Protein AF-A0A2V6WRT7-F1 (afdb_monomer_lite)

Radius of gyration: 13.58 Å; chains: 1; bounding box: 33×33×35 Å

Structure (mmCIF, N/CA/C/O backbone):
data_AF-A0A2V6WRT7-F1
#
_entry.id   AF-A0A2V6WRT7-F1
#
loop_
_atom_site.group_PDB
_atom_site.id
_atom_site.type_symbol
_atom_site.label_atom_id
_atom_site.label_alt_id
_atom_site.label_comp_id
_atom_site.label_asym_id
_atom_site.label_entity_id
_atom_site.label_seq_id
_atom_site.pdbx_PDB_ins_code
_atom_site.Cartn_x
_atom_site.Cartn_y
_atom_site.Cartn_z
_atom_site.occupancy
_atom_site.B_iso_or_equiv
_atom_site.auth_seq_id
_atom_site.auth_comp_id
_atom_site.auth_asym_id
_atom_site.auth_atom_id
_atom_site.pdbx_PDB_model_num
ATOM 1 N N . ALA A 1 1 ? 6.795 18.203 6.908 1.00 38.25 1 ALA A N 1
ATOM 2 C CA . ALA A 1 1 ? 5.579 18.333 7.727 1.00 38.25 1 ALA A CA 1
ATOM 3 C C . ALA A 1 1 ? 4.494 17.521 7.042 1.00 38.25 1 ALA A C 1
ATOM 5 O O . ALA A 1 1 ? 4.145 17.839 5.915 1.00 38.25 1 ALA A O 1
ATOM 6 N N . LEU A 1 2 ? 4.047 16.429 7.664 1.00 47.22 2 LEU A N 1
ATOM 7 C CA . LEU A 1 2 ? 2.951 15.576 7.174 1.00 47.22 2 LEU A CA 1
ATOM 8 C C . LEU A 1 2 ? 1.574 16.197 7.502 1.00 47.22 2 LEU A C 1
ATOM 10 O O . LEU A 1 2 ? 0.536 15.552 7.371 1.00 47.22 2 LEU A O 1
ATOM 14 N N . ASP A 1 3 ? 1.559 17.452 7.954 1.00 43.00 3 ASP A N 1
ATOM 15 C CA . ASP A 1 3 ? 0.461 18.028 8.728 1.00 43.00 3 ASP A CA 1
ATOM 16 C C . ASP A 1 3 ? -0.718 18.519 7.875 1.00 43.00 3 ASP A C 1
ATOM 18 O O . ASP A 1 3 ? -1.824 18.622 8.391 1.00 43.00 3 ASP A O 1
ATOM 22 N N . GLU A 1 4 ? -0.563 18.710 6.560 1.00 48.56 4 GLU A N 1
ATOM 23 C CA . GLU A 1 4 ? -1.630 19.307 5.728 1.00 48.56 4 GLU A CA 1
ATOM 24 C C . GLU A 1 4 ? -2.491 18.312 4.940 1.00 48.56 4 GLU A C 1
ATOM 26 O O . GLU A 1 4 ? -3.470 18.696 4.301 1.00 48.56 4 GLU A O 1
ATOM 31 N N . THR A 1 5 ? -2.193 17.014 4.995 1.00 49.25 5 THR A N 1
ATOM 32 C CA . THR A 1 5 ? -2.998 16.014 4.284 1.00 49.25 5 THR A CA 1
ATOM 33 C C . THR A 1 5 ? -4.340 15.809 5.001 1.00 49.25 5 THR A C 1
ATOM 35 O O . THR A 1 5 ? -4.435 14.990 5.913 1.00 49.25 5 THR A O 1
ATOM 38 N N . THR A 1 6 ? -5.362 16.588 4.650 1.00 49.88 6 THR A N 1
ATOM 39 C CA . THR A 1 6 ? -6.728 16.436 5.174 1.00 49.88 6 THR A CA 1
ATOM 40 C C . THR A 1 6 ? -7.435 15.340 4.386 1.00 49.88 6 THR A C 1
ATOM 42 O O . THR A 1 6 ? -7.558 15.432 3.166 1.00 49.88 6 THR A O 1
ATOM 45 N N . ILE A 1 7 ? -7.884 14.283 5.064 1.00 58.25 7 ILE A N 1
ATOM 46 C CA . ILE A 1 7 ? -8.692 13.240 4.429 1.00 58.25 7 ILE A CA 1
ATOM 47 C C . ILE A 1 7 ? -10.150 13.674 4.429 1.00 58.25 7 ILE A C 1
ATOM 49 O O . ILE A 1 7 ? -10.735 13.936 5.478 1.00 58.25 7 ILE A O 1
ATOM 53 N N . GLU A 1 8 ? -10.745 13.696 3.241 1.00 60.44 8 GLU A N 1
ATOM 54 C CA . GLU A 1 8 ? -12.173 13.936 3.076 1.00 60.44 8 GLU A CA 1
ATOM 55 C C . GLU A 1 8 ? -13.001 12.886 3.847 1.00 60.44 8 GLU A C 1
ATOM 57 O O . GLU A 1 8 ? -12.777 11.679 3.683 1.00 60.44 8 GLU A O 1
ATOM 62 N N . PRO A 1 9 ? -14.017 13.288 4.635 1.00 55.59 9 PRO A N 1
ATOM 63 C CA . PRO A 1 9 ? -14.846 12.372 5.428 1.00 55.59 9 PRO A CA 1
ATOM 64 C C . PRO A 1 9 ? -15.519 11.245 4.624 1.00 55.59 9 PRO A C 1
ATOM 66 O O . PRO A 1 9 ? -15.927 10.227 5.185 1.00 55.59 9 PRO A O 1
ATOM 69 N N . SER A 1 10 ? -15.663 11.409 3.307 1.00 52.69 10 SER A N 1
ATOM 70 C CA . SER A 1 10 ? -16.203 10.399 2.392 1.00 52.69 10 SER A CA 1
ATOM 71 C C . SER A 1 10 ? -15.250 9.217 2.165 1.00 52.69 10 SER A C 1
ATOM 73 O O . SER A 1 10 ? -15.721 8.088 2.018 1.00 52.69 10 SER A O 1
ATOM 75 N N . ALA A 1 11 ? -13.934 9.444 2.190 1.00 57.03 11 ALA A N 1
ATOM 76 C CA . ALA A 1 11 ? -12.923 8.400 2.033 1.00 57.03 11 ALA A CA 1
ATOM 77 C C . ALA A 1 11 ? -12.829 7.519 3.288 1.00 57.03 11 ALA A C 1
ATOM 79 O O . ALA A 1 11 ? -12.813 6.294 3.181 1.00 57.03 11 ALA A O 1
ATOM 80 N N . ALA A 1 12 ? -12.887 8.125 4.479 1.00 58.72 12 ALA A N 1
ATOM 81 C CA . ALA A 1 12 ? -12.963 7.390 5.745 1.00 58.72 12 ALA A CA 1
ATOM 82 C C . ALA A 1 12 ? -14.217 6.496 5.810 1.00 58.72 12 ALA A C 1
ATOM 84 O O . ALA A 1 12 ? -14.135 5.320 6.164 1.00 58.72 12 ALA A O 1
ATOM 85 N N . LYS A 1 13 ? -15.367 7.016 5.355 1.00 57.84 13 LYS A N 1
ATOM 86 C CA . LYS A 1 13 ? -16.616 6.244 5.248 1.00 57.84 13 LYS A CA 1
ATOM 87 C C . LYS A 1 13 ? -16.538 5.091 4.245 1.00 57.84 13 LYS A C 1
ATOM 89 O O . LYS A 1 13 ? -17.297 4.134 4.378 1.00 57.84 13 LYS A O 1
ATOM 94 N N . LEU A 1 14 ? -15.674 5.162 3.230 1.00 61.56 14 LEU A N 1
ATOM 95 C CA . LEU A 1 14 ? -15.516 4.073 2.264 1.00 61.56 14 LEU A CA 1
ATOM 96 C C . LEU A 1 14 ? -14.878 2.842 2.918 1.00 61.56 14 LEU A C 1
ATOM 98 O O . LEU A 1 14 ? -15.352 1.736 2.680 1.00 61.56 14 LEU A O 1
ATOM 102 N N . LEU A 1 15 ? -13.881 3.031 3.785 1.00 62.06 15 LEU A N 1
ATOM 103 C CA . LEU A 1 15 ? -13.305 1.940 4.578 1.00 62.06 15 LEU A CA 1
ATOM 104 C C . LEU A 1 15 ? -14.325 1.313 5.524 1.00 62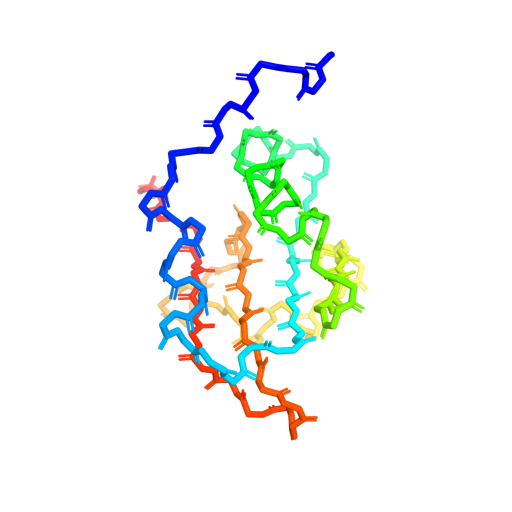.06 15 LEU A C 1
ATOM 106 O O . LEU A 1 15 ? -14.422 0.091 5.593 1.00 62.06 15 LEU A O 1
ATOM 110 N N . ASP A 1 16 ? -15.137 2.138 6.183 1.00 62.31 16 ASP A N 1
ATOM 111 C CA . ASP A 1 16 ? -16.188 1.637 7.071 1.00 62.31 16 ASP A CA 1
ATOM 112 C C . ASP A 1 16 ? -17.244 0.833 6.285 1.00 62.31 16 ASP A C 1
ATOM 114 O O . ASP A 1 16 ? -17.719 -0.202 6.748 1.00 62.31 16 ASP A O 1
ATOM 118 N N . ARG A 1 17 ? -17.559 1.244 5.045 1.00 57.47 17 ARG A N 1
ATOM 119 C CA . ARG A 1 17 ? -18.410 0.471 4.118 1.00 57.47 17 ARG A CA 1
ATOM 120 C C . ARG A 1 17 ? -17.741 -0.799 3.600 1.00 57.47 17 ARG A C 1
ATOM 122 O O . ARG A 1 17 ? -18.451 -1.724 3.214 1.00 57.47 17 ARG A O 1
ATOM 129 N N . MET A 1 18 ? -16.411 -0.836 3.565 1.00 60.72 18 MET A N 1
ATOM 130 C CA . MET A 1 18 ? -15.663 -2.033 3.205 1.00 60.72 18 MET A CA 1
ATOM 131 C C . MET A 1 18 ? -15.631 -3.065 4.327 1.00 60.72 18 MET A C 1
ATOM 133 O O . MET A 1 18 ? -15.290 -4.184 3.980 1.00 60.72 18 MET A O 1
ATOM 137 N N . GLY A 1 19 ? -15.994 -2.722 5.582 1.00 61.22 19 GLY A N 1
ATOM 138 C CA . GLY A 1 19 ? -16.363 -3.571 6.744 1.00 61.22 19 GLY A CA 1
ATOM 139 C C . GLY A 1 19 ? -15.377 -4.661 7.211 1.00 61.22 19 GLY A C 1
ATOM 140 O O . GLY A 1 19 ? -15.181 -4.887 8.406 1.00 61.22 19 GLY A O 1
ATOM 141 N N . ALA A 1 20 ? -14.741 -5.324 6.259 1.00 76.62 20 ALA A N 1
ATOM 142 C CA . ALA A 1 20 ? -13.843 -6.447 6.353 1.00 76.62 20 ALA A CA 1
ATOM 143 C C . ALA A 1 20 ? -12.369 -6.042 6.433 1.00 76.62 20 ALA A C 1
ATOM 145 O O . ALA A 1 20 ? -11.592 -6.854 6.908 1.00 76.62 20 ALA A O 1
ATOM 146 N N . VAL A 1 21 ? -11.955 -4.837 6.005 1.00 90.44 21 VAL A N 1
ATOM 147 C CA . VAL A 1 21 ? -10.520 -4.490 5.983 1.00 90.44 21 VAL A CA 1
ATOM 148 C C . VAL A 1 21 ? -9.945 -4.505 7.400 1.00 90.44 21 VAL A C 1
ATOM 150 O O . VAL A 1 21 ? -10.421 -3.795 8.284 1.00 90.44 21 VAL A O 1
ATOM 153 N N . ARG A 1 22 ? -8.910 -5.322 7.596 1.00 94.19 22 ARG A N 1
ATOM 154 C CA . ARG A 1 22 ? -8.130 -5.430 8.840 1.00 94.19 22 ARG A CA 1
ATOM 155 C C . ARG A 1 22 ? -6.639 -5.262 8.616 1.00 94.19 22 ARG A C 1
ATOM 157 O O . ARG A 1 22 ? -5.905 -5.077 9.579 1.00 94.19 22 ARG A O 1
ATOM 164 N N . LYS A 1 23 ? -6.170 -5.351 7.369 1.00 95.81 23 LYS A N 1
ATOM 165 C CA . LYS A 1 23 ? -4.751 -5.204 7.048 1.00 95.81 23 LYS A CA 1
ATOM 166 C C . LYS A 1 23 ? -4.562 -4.391 5.776 1.00 95.81 23 LYS A C 1
ATOM 168 O O . LYS A 1 23 ? -5.306 -4.560 4.810 1.00 95.81 23 LYS A O 1
ATOM 173 N N . VAL A 1 24 ? -3.547 -3.540 5.771 1.00 96.56 24 VAL A N 1
ATOM 174 C CA . VA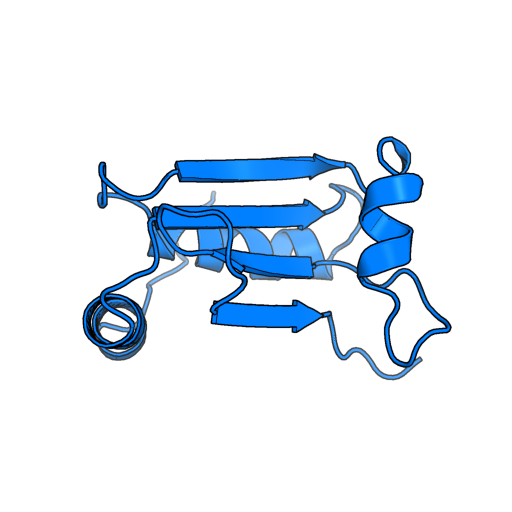L A 1 24 ? -3.132 -2.724 4.633 1.00 96.56 24 VAL A CA 1
ATOM 175 C C . VAL A 1 24 ? -1.647 -2.941 4.391 1.00 96.56 24 VAL A C 1
ATOM 177 O O . VAL A 1 24 ? -0.809 -2.718 5.264 1.00 96.56 24 VAL A O 1
ATOM 180 N N . MET A 1 25 ? -1.315 -3.371 3.183 1.00 97.88 25 MET A N 1
ATOM 181 C CA . MET A 1 25 ? 0.055 -3.502 2.719 1.00 97.88 25 MET A CA 1
ATOM 182 C C . MET A 1 25 ? 0.381 -2.350 1.782 1.00 97.88 25 MET A C 1
ATOM 184 O O . MET A 1 25 ? -0.359 -2.083 0.834 1.00 97.88 25 MET A O 1
ATOM 188 N N . VAL A 1 26 ? 1.520 -1.713 2.022 1.00 98.12 26 VAL A N 1
ATOM 189 C CA . VAL A 1 26 ? 2.057 -0.659 1.172 1.00 98.12 26 VAL A CA 1
ATOM 190 C C . VAL A 1 26 ? 3.418 -1.094 0.644 1.00 98.12 26 VAL A C 1
ATOM 192 O O . VAL A 1 26 ? 4.324 -1.325 1.437 1.00 98.12 26 VAL A O 1
ATOM 195 N N . ILE A 1 27 ? 3.587 -1.180 -0.677 1.00 98.19 27 ILE A N 1
ATOM 196 C CA . ILE A 1 27 ? 4.916 -1.321 -1.297 1.00 98.19 27 ILE A CA 1
ATOM 197 C C . ILE A 1 27 ? 5.341 0.053 -1.798 1.00 98.19 27 ILE A C 1
ATOM 199 O O . ILE A 1 27 ? 4.623 0.670 -2.587 1.00 98.19 27 ILE A O 1
ATOM 203 N N . SER A 1 28 ? 6.476 0.550 -1.316 1.00 97.69 28 SER A N 1
ATOM 204 C CA . SER A 1 28 ? 6.895 1.941 -1.504 1.00 97.69 28 SER A CA 1
ATOM 205 C C . SER A 1 28 ? 8.413 2.080 -1.446 1.00 97.69 28 SER A C 1
ATOM 207 O O . SER A 1 28 ? 9.101 1.175 -0.987 1.00 97.69 28 SER A O 1
ATOM 209 N N . GLU A 1 29 ? 8.913 3.236 -1.881 1.00 97.50 29 GLU A N 1
ATOM 210 C CA . GLU A 1 29 ? 10.303 3.669 -1.727 1.00 97.50 29 GLU A CA 1
ATOM 211 C C . GLU A 1 29 ? 10.370 5.175 -1.451 1.00 97.50 29 GLU A C 1
ATOM 213 O O . GLU A 1 29 ? 9.515 5.933 -1.918 1.00 97.50 29 GLU A O 1
ATOM 218 N N . ASP A 1 30 ? 11.386 5.611 -0.710 1.00 94.94 30 ASP A N 1
ATOM 219 C CA . ASP A 1 30 ? 11.583 7.013 -0.316 1.00 94.94 30 ASP A CA 1
ATOM 220 C C . ASP A 1 30 ? 12.047 7.909 -1.477 1.00 94.94 30 ASP A C 1
ATOM 222 O O . ASP A 1 30 ? 11.738 9.098 -1.518 1.00 94.94 30 ASP A O 1
ATOM 226 N N . TRP A 1 31 ? 12.717 7.332 -2.472 1.00 94.38 31 TRP A N 1
ATOM 227 C CA . TRP A 1 31 ? 13.147 8.021 -3.687 1.00 94.38 31 TRP A CA 1
ATOM 228 C C . TRP A 1 31 ? 12.011 8.226 -4.702 1.00 94.38 31 TRP A C 1
ATOM 230 O O . TRP A 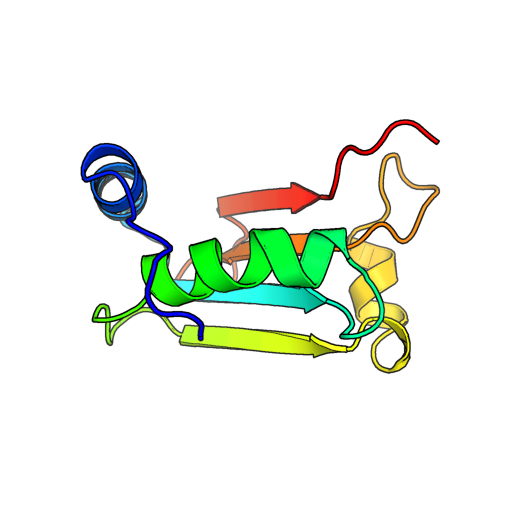1 31 ? 12.173 8.946 -5.693 1.00 94.38 31 TRP A O 1
ATOM 240 N N . CYS A 1 32 ? 10.845 7.605 -4.498 1.00 92.88 32 CYS A N 1
ATOM 241 C CA . CYS A 1 32 ? 9.717 7.731 -5.410 1.00 92.88 32 CYS A CA 1
ATOM 242 C C . CYS A 1 32 ? 8.846 8.934 -5.028 1.00 92.88 32 CYS A C 1
ATOM 244 O O . CYS A 1 32 ? 8.051 8.871 -4.094 1.00 92.88 32 CYS A O 1
ATOM 246 N N . GLY A 1 33 ? 8.920 10.015 -5.812 1.00 93.25 33 GLY A N 1
ATOM 247 C CA . GLY A 1 33 ? 8.116 11.221 -5.568 1.00 93.25 33 GLY A CA 1
ATOM 248 C C . GLY A 1 33 ? 6.604 10.962 -5.483 1.00 93.25 33 GLY A C 1
ATOM 249 O O . GLY A 1 33 ? 5.925 11.578 -4.672 1.00 93.25 33 GLY A O 1
ATOM 250 N N . THR A 1 34 ? 6.076 10.004 -6.253 1.00 92.50 34 THR A N 1
ATOM 251 C CA . THR A 1 34 ? 4.660 9.607 -6.160 1.00 92.50 34 THR A CA 1
ATOM 252 C C . THR A 1 34 ? 4.348 8.847 -4.869 1.00 92.50 34 THR A C 1
ATOM 254 O O . THR A 1 34 ? 3.262 9.003 -4.323 1.00 92.50 34 THR A O 1
ATOM 257 N N . CYS A 1 35 ? 5.294 8.062 -4.342 1.00 94.50 35 CYS A N 1
ATOM 258 C CA . CYS A 1 35 ? 5.136 7.437 -3.030 1.00 94.50 35 CYS A CA 1
ATOM 259 C C . CYS A 1 35 ? 5.133 8.485 -1.913 1.00 94.50 35 CYS A C 1
ATOM 261 O O . CYS A 1 35 ? 4.256 8.443 -1.056 1.00 94.50 35 CYS A O 1
ATOM 263 N N . LEU A 1 36 ? 6.066 9.443 -1.951 1.00 94.00 36 LEU A N 1
ATOM 264 C CA . LEU A 1 36 ? 6.124 10.540 -0.978 1.00 94.00 36 LEU A CA 1
ATOM 265 C C . LEU A 1 36 ? 4.824 11.355 -0.940 1.00 94.00 36 LEU A C 1
ATOM 267 O O . LEU A 1 36 ? 4.425 11.807 0.129 1.00 94.00 36 LEU A O 1
ATOM 271 N N . ASP A 1 37 ? 4.165 11.508 -2.089 1.00 91.69 37 ASP A N 1
ATOM 272 C CA . ASP A 1 37 ? 2.878 12.190 -2.207 1.00 91.69 37 ASP A CA 1
ATOM 273 C C . ASP A 1 37 ? 1.712 11.324 -1.695 1.00 91.69 37 ASP A C 1
ATOM 275 O O . ASP A 1 37 ? 0.951 11.749 -0.833 1.00 91.69 37 ASP A O 1
ATOM 279 N N . GLN A 1 38 ? 1.582 10.077 -2.164 1.00 93.19 38 GLN A N 1
ATOM 280 C CA . GLN A 1 38 ? 0.373 9.271 -1.941 1.00 93.19 38 GLN A CA 1
ATOM 281 C C . GLN A 1 38 ? 0.373 8.431 -0.654 1.00 93.19 38 GLN A C 1
ATOM 283 O O . GLN A 1 38 ? -0.690 8.202 -0.074 1.00 93.19 38 GLN A O 1
ATOM 288 N N . VAL A 1 39 ? 1.528 7.940 -0.191 1.00 94.88 39 VAL A N 1
ATOM 289 C CA . VAL A 1 39 ? 1.610 7.059 0.992 1.00 94.88 39 VAL A CA 1
ATOM 290 C C . VAL A 1 39 ? 1.073 7.733 2.264 1.00 94.88 39 VAL A C 1
ATOM 292 O O . VAL A 1 39 ? 0.311 7.077 2.981 1.00 94.88 39 VAL A O 1
ATOM 295 N N . PRO A 1 40 ? 1.364 9.021 2.550 1.00 94.50 40 PRO A N 1
ATOM 296 C CA . PRO A 1 40 ? 0.802 9.711 3.711 1.00 94.50 40 PRO A CA 1
ATOM 297 C C . PRO A 1 40 ? -0.728 9.686 3.777 1.00 94.50 40 PRO A C 1
ATOM 299 O O . PRO A 1 40 ? -1.284 9.567 4.867 1.00 94.50 40 PRO A O 1
ATOM 302 N N . PHE A 1 41 ? -1.418 9.742 2.631 1.00 91.62 41 PHE A N 1
ATOM 303 C CA . PHE A 1 41 ? -2.879 9.654 2.596 1.00 91.62 41 PHE A CA 1
ATOM 304 C C . PHE A 1 41 ? -3.371 8.297 3.101 1.00 91.62 41 PHE A C 1
ATOM 306 O O . PHE A 1 41 ? -4.325 8.245 3.867 1.00 91.62 41 PHE A O 1
ATOM 313 N N . VAL A 1 42 ? -2.719 7.196 2.718 1.00 91.38 42 VAL A N 1
ATOM 314 C CA . VAL A 1 42 ? -3.109 5.850 3.175 1.00 91.38 42 VAL A CA 1
ATOM 315 C C . VAL A 1 42 ? -2.801 5.659 4.658 1.00 91.38 42 VAL A C 1
ATOM 317 O O . VAL A 1 42 ? -3.601 5.060 5.371 1.00 91.38 42 VAL A O 1
ATOM 320 N N . VAL A 1 43 ? -1.687 6.213 5.145 1.00 92.81 43 VAL A N 1
ATOM 321 C CA . VAL A 1 43 ? -1.346 6.189 6.576 1.00 92.81 43 VAL A CA 1
ATOM 322 C C . VAL A 1 43 ? -2.400 6.928 7.398 1.00 92.81 43 VAL A C 1
ATOM 324 O O . VAL A 1 43 ? -2.952 6.357 8.333 1.00 92.81 43 VAL A O 1
ATOM 327 N N . LYS A 1 44 ? -2.752 8.158 7.008 1.00 90.94 44 LYS A N 1
ATOM 328 C CA . LYS A 1 44 ? -3.800 8.935 7.684 1.00 90.94 44 LYS A CA 1
ATOM 329 C C . LYS A 1 44 ? -5.179 8.283 7.593 1.00 90.94 44 LYS A C 1
ATOM 331 O O . LYS A 1 44 ? -6.019 8.479 8.460 1.00 90.94 44 LYS A O 1
ATOM 336 N N . LEU A 1 45 ? -5.429 7.505 6.542 1.00 87.38 45 LEU A N 1
ATOM 337 C CA . LEU A 1 45 ? -6.719 6.858 6.320 1.00 87.38 45 LEU A CA 1
ATOM 338 C C . LEU A 1 45 ? -6.996 5.759 7.361 1.00 87.38 45 LEU A C 1
ATOM 340 O O . LEU A 1 45 ? -8.150 5.532 7.731 1.00 87.38 45 LEU A O 1
ATOM 344 N N . VAL A 1 46 ? -5.941 5.091 7.829 1.00 89.62 46 VAL A N 1
ATOM 345 C CA . VAL A 1 46 ? -6.012 4.080 8.894 1.00 89.62 46 VAL A CA 1
ATOM 346 C C . VAL A 1 46 ? -5.649 4.643 10.271 1.00 89.62 46 VAL A C 1
ATOM 348 O O . VAL A 1 46 ? -5.802 3.958 11.281 1.00 89.62 46 VAL A O 1
ATOM 351 N N . GLU A 1 47 ? -5.181 5.889 10.337 1.00 87.25 47 GLU A N 1
ATOM 352 C CA . GLU A 1 47 ? -4.867 6.565 11.591 1.00 87.25 47 GLU A CA 1
ATOM 353 C C . GLU A 1 47 ? -6.122 6.656 12.474 1.00 87.25 47 GLU A C 1
ATOM 355 O O . GLU A 1 47 ? -7.208 7.031 12.032 1.00 87.25 47 GLU A O 1
ATOM 360 N N . GLY A 1 48 ? -5.993 6.243 13.737 1.00 85.38 48 GLY A N 1
ATOM 361 C CA . GLY A 1 48 ? -7.123 6.166 14.668 1.00 85.38 48 GLY A CA 1
ATOM 362 C C . GLY A 1 48 ? -8.037 4.942 14.497 1.00 85.38 48 GLY A C 1
ATOM 363 O O . GLY A 1 48 ? -9.036 4.853 15.211 1.00 85.38 48 GLY A O 1
ATOM 364 N N . LYS A 1 49 ? -7.705 3.987 13.613 1.00 89.25 49 LYS A N 1
ATOM 365 C CA . LYS A 1 49 ? -8.401 2.694 13.463 1.00 89.25 49 LYS A CA 1
ATOM 366 C C . LYS A 1 49 ? -7.532 1.548 14.011 1.00 89.25 49 LYS A C 1
ATOM 368 O O . LYS A 1 49 ? -6.786 0.933 13.253 1.00 89.25 49 LYS A O 1
ATOM 373 N N . PRO A 1 50 ? -7.573 1.270 15.331 1.00 87.25 50 PRO A N 1
ATOM 374 C CA . PRO A 1 50 ? -6.666 0.311 15.977 1.00 87.25 50 PRO A CA 1
ATOM 375 C C . PRO A 1 50 ? -6.874 -1.147 15.538 1.00 87.25 50 PRO A C 1
ATOM 377 O O . PRO A 1 50 ? -6.041 -1.999 15.826 1.00 87.25 50 PRO A O 1
ATOM 380 N N . ASP A 1 51 ? -7.983 -1.444 14.866 1.00 90.06 51 ASP A N 1
ATOM 381 C CA . ASP A 1 51 ? -8.326 -2.742 14.288 1.00 90.06 51 ASP A CA 1
ATOM 382 C C . ASP A 1 51 ? -7.741 -2.962 12.882 1.00 90.06 51 ASP A C 1
ATOM 384 O O . ASP A 1 51 ? -7.885 -4.053 12.325 1.00 90.06 51 ASP A O 1
ATOM 388 N N . ILE A 1 52 ? -7.076 -1.950 12.312 1.00 93.19 52 ILE A N 1
ATOM 389 C CA . ILE A 1 52 ? -6.423 -2.029 11.008 1.00 93.19 52 ILE A CA 1
ATOM 390 C C . ILE A 1 52 ? -4.906 -1.986 11.181 1.00 93.19 52 ILE A C 1
ATOM 392 O O . ILE A 1 52 ? -4.322 -0.985 11.589 1.00 93.19 52 ILE A O 1
ATOM 396 N N . GLU A 1 53 ? -4.247 -3.072 10.797 1.00 95.69 53 GLU A N 1
ATOM 397 C CA . GLU A 1 53 ? -2.794 -3.150 10.743 1.00 95.69 53 GLU A CA 1
ATOM 398 C C . GLU A 1 53 ? -2.277 -2.619 9.401 1.00 95.69 53 GLU A C 1
ATOM 400 O O . GLU A 1 53 ? -2.656 -3.125 8.347 1.00 95.69 53 GLU A O 1
ATOM 405 N N . LEU A 1 54 ? -1.368 -1.642 9.412 1.00 96.31 54 LEU A N 1
ATOM 406 C CA . LEU A 1 54 ? -0.687 -1.171 8.203 1.00 96.31 54 LEU A CA 1
ATOM 407 C C . LEU A 1 54 ? 0.802 -1.513 8.248 1.00 96.31 54 LEU A C 1
ATOM 409 O O . LEU A 1 54 ? 1.473 -1.269 9.250 1.00 96.31 54 LEU A O 1
ATOM 413 N N . ARG A 1 55 ? 1.337 -2.034 7.138 1.00 97.25 55 ARG A N 1
ATOM 414 C CA . ARG A 1 55 ? 2.770 -2.324 6.975 1.00 97.25 55 ARG A CA 1
ATOM 415 C C . ARG A 1 55 ? 3.320 -1.759 5.670 1.00 97.25 55 ARG A C 1
ATOM 417 O O . ARG A 1 55 ? 2.699 -1.911 4.618 1.00 97.25 55 ARG A O 1
ATOM 424 N N . LEU A 1 56 ? 4.510 -1.161 5.747 1.00 96.75 56 LEU A N 1
ATOM 425 C CA . LEU A 1 56 ? 5.282 -0.704 4.593 1.00 96.75 56 LEU A CA 1
ATOM 426 C C . LEU A 1 56 ? 6.389 -1.709 4.269 1.00 96.75 56 LEU A C 1
ATOM 428 O O . LEU A 1 56 ? 7.123 -2.141 5.156 1.00 96.75 56 LEU A O 1
ATOM 432 N N . PHE A 1 57 ? 6.532 -2.025 2.988 1.00 98.06 57 PHE A N 1
ATOM 433 C CA . PHE A 1 57 ? 7.549 -2.914 2.448 1.00 98.06 57 PHE A CA 1
ATOM 434 C C . PHE A 1 57 ? 8.375 -2.154 1.402 1.00 98.06 57 PHE A C 1
ATOM 436 O O . PHE A 1 57 ? 7.804 -1.686 0.411 1.00 98.06 57 PHE A O 1
ATOM 443 N N . PRO A 1 58 ? 9.702 -2.025 1.589 1.00 97.88 58 PRO A N 1
ATOM 444 C CA . PRO A 1 58 ? 10.577 -1.476 0.559 1.00 97.88 58 PRO A CA 1
ATOM 445 C C . PRO A 1 58 ? 10.539 -2.361 -0.690 1.00 97.88 58 PRO A C 1
ATOM 447 O O . PRO A 1 58 ? 10.791 -3.566 -0.604 1.00 97.88 58 PRO A O 1
ATOM 450 N N . ARG A 1 59 ? 10.204 -1.785 -1.844 1.00 97.50 59 ARG A N 1
ATOM 451 C CA . ARG A 1 59 ? 10.095 -2.499 -3.125 1.00 97.50 59 ARG A CA 1
ATOM 452 C C . ARG A 1 59 ? 11.357 -3.291 -3.450 1.00 97.50 59 ARG A C 1
ATOM 454 O O . ARG A 1 59 ? 11.273 -4.460 -3.822 1.00 97.50 59 ARG A O 1
ATOM 461 N N . ASP A 1 60 ? 12.511 -2.649 -3.330 1.00 97.00 60 ASP A N 1
ATOM 462 C CA . ASP A 1 60 ? 13.783 -3.191 -3.798 1.00 97.00 60 ASP A CA 1
ATOM 463 C C . ASP A 1 60 ? 14.289 -4.314 -2.875 1.00 97.00 60 ASP A C 1
ATOM 465 O O . ASP A 1 60 ? 14.997 -5.214 -3.324 1.00 97.00 60 ASP A O 1
ATOM 469 N N . ALA A 1 61 ? 13.856 -4.314 -1.608 1.00 98.12 61 ALA A N 1
ATOM 470 C CA . ALA A 1 61 ? 14.156 -5.367 -0.639 1.00 98.12 61 ALA A CA 1
ATOM 471 C C . ALA A 1 61 ? 13.151 -6.537 -0.649 1.00 98.12 61 ALA A C 1
ATOM 473 O O . ALA A 1 61 ? 13.419 -7.560 -0.025 1.00 98.12 61 ALA A O 1
ATOM 474 N N . ASN A 1 62 ? 12.008 -6.404 -1.335 1.00 97.88 62 ASN A N 1
ATOM 475 C CA . ASN A 1 62 ? 10.934 -7.408 -1.363 1.00 97.88 62 ASN A CA 1
ATOM 476 C C . ASN A 1 62 ? 10.514 -7.739 -2.817 1.00 97.88 62 ASN A C 1
ATOM 478 O O . ASN A 1 62 ? 9.368 -7.485 -3.209 1.00 97.88 62 ASN A O 1
ATOM 482 N N . PRO A 1 63 ? 11.430 -8.254 -3.664 1.00 95.75 63 PRO A N 1
ATOM 483 C CA . PRO A 1 63 ? 11.169 -8.458 -5.091 1.00 95.75 63 PRO A CA 1
ATOM 484 C C . PRO A 1 63 ? 10.119 -9.542 -5.377 1.00 95.75 63 PRO A C 1
ATOM 486 O O . PRO A 1 63 ? 9.331 -9.396 -6.308 1.00 95.75 63 PRO A O 1
ATOM 489 N N . ASP A 1 64 ? 10.082 -10.598 -4.567 1.00 97.44 64 ASP A N 1
ATOM 490 C CA . ASP A 1 64 ? 9.112 -11.696 -4.625 1.00 97.44 64 ASP A CA 1
ATOM 491 C C . ASP A 1 64 ? 7.687 -11.227 -4.309 1.00 97.44 64 ASP A C 1
ATOM 493 O O . ASP A 1 64 ? 6.721 -11.631 -4.960 1.00 97.44 64 ASP A O 1
ATOM 497 N N . LEU A 1 65 ? 7.554 -10.326 -3.336 1.00 96.62 65 LEU A N 1
ATOM 498 C CA . LEU A 1 65 ? 6.297 -9.662 -3.036 1.00 96.62 65 LEU A CA 1
ATOM 499 C C . LEU A 1 65 ? 5.892 -8.729 -4.180 1.00 96.62 65 LEU A C 1
ATOM 501 O O . LEU A 1 65 ? 4.753 -8.772 -4.638 1.00 96.62 65 LEU A O 1
ATOM 505 N N . MET A 1 66 ? 6.821 -7.904 -4.671 1.00 96.62 66 MET A N 1
ATOM 506 C CA . MET A 1 66 ? 6.543 -6.947 -5.742 1.00 96.62 66 MET A CA 1
ATOM 507 C C . MET A 1 66 ? 6.102 -7.634 -7.044 1.00 96.62 66 MET A C 1
ATOM 509 O O . MET A 1 66 ? 5.226 -7.122 -7.745 1.00 96.62 66 MET A O 1
ATOM 513 N N . ASP A 1 67 ? 6.647 -8.810 -7.356 1.00 96.75 67 ASP A N 1
ATOM 514 C CA . ASP A 1 67 ? 6.277 -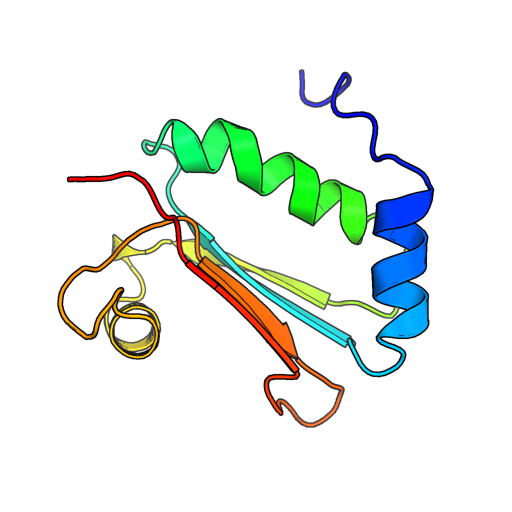9.581 -8.548 1.00 96.75 67 ASP A CA 1
ATOM 515 C C . ASP A 1 67 ? 4.824 -10.082 -8.532 1.00 96.75 67 ASP A C 1
ATOM 517 O O . ASP A 1 67 ? 4.241 -10.328 -9.588 1.00 96.75 67 ASP A O 1
ATOM 521 N N . GLN A 1 68 ? 4.177 -10.134 -7.366 1.00 96.12 68 GLN A N 1
ATOM 522 C CA . GLN A 1 68 ? 2.744 -10.436 -7.258 1.00 96.12 68 GLN A CA 1
ATOM 523 C C . GLN A 1 68 ? 1.848 -9.241 -7.642 1.00 96.12 68 GLN A C 1
ATOM 525 O O . GLN A 1 68 ? 0.643 -9.400 -7.859 1.00 96.12 68 GLN A O 1
ATOM 530 N N . TYR A 1 69 ? 2.427 -8.040 -7.760 1.00 95.81 69 TYR A N 1
ATOM 531 C CA . TYR A 1 69 ? 1.723 -6.776 -8.012 1.00 95.81 69 TYR A CA 1
ATOM 532 C C . TYR A 1 69 ? 2.237 -6.051 -9.262 1.00 95.81 69 TYR A C 1
ATOM 534 O O . TYR A 1 69 ? 2.226 -4.821 -9.342 1.00 95.81 69 TYR A O 1
ATOM 542 N N . LEU A 1 70 ? 2.657 -6.804 -10.282 1.00 93.62 70 LEU A N 1
ATOM 543 C CA . LEU A 1 70 ? 3.074 -6.228 -11.558 1.00 93.62 70 LEU A CA 1
ATOM 544 C C . LEU A 1 70 ? 1.921 -5.484 -12.246 1.00 93.62 70 LEU A C 1
ATOM 546 O O . LEU A 1 70 ? 0.874 -6.047 -12.583 1.00 93.62 70 LEU A O 1
ATOM 550 N N . LYS A 1 71 ? 2.147 -4.211 -12.568 1.00 87.38 71 LYS A N 1
ATOM 551 C CA . LYS A 1 71 ? 1.241 -3.416 -13.397 1.00 87.38 71 LYS A CA 1
ATOM 552 C C . LYS A 1 71 ? 1.159 -4.041 -14.784 1.00 87.38 71 LYS A C 1
ATOM 554 O O . LYS A 1 71 ? 2.163 -4.124 -15.494 1.00 87.38 71 LYS A O 1
ATOM 559 N N . LYS A 1 72 ? -0.052 -4.463 -15.167 1.00 87.19 72 LYS A N 1
ATOM 560 C CA . LYS A 1 72 ? -0.329 -5.180 -16.426 1.00 87.19 72 LYS A CA 1
ATOM 561 C C . LYS A 1 72 ? 0.543 -6.437 -16.614 1.00 87.19 72 LYS A C 1
ATOM 563 O O . LYS A 1 72 ? 0.803 -6.818 -17.748 1.00 87.19 72 LYS A O 1
ATOM 568 N N . GLY A 1 73 ? 1.031 -7.041 -15.525 1.00 89.12 73 GLY A N 1
ATOM 569 C CA . GLY A 1 73 ? 1.934 -8.196 -15.585 1.00 89.12 73 GLY A CA 1
ATOM 570 C C . GLY A 1 73 ? 3.359 -7.882 -16.061 1.00 89.12 73 GLY A C 1
ATOM 571 O O . GLY A 1 73 ? 4.107 -8.810 -16.338 1.00 89.12 73 GLY A O 1
ATOM 572 N N . LEU A 1 74 ? 3.736 -6.601 -16.183 1.00 88.19 74 LEU A N 1
ATOM 573 C CA . LEU A 1 74 ? 5.002 -6.191 -16.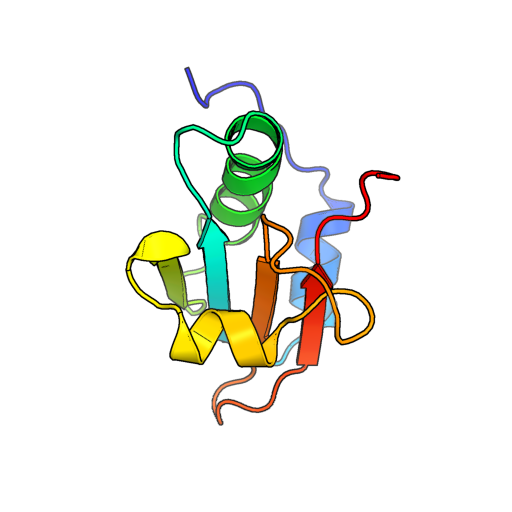805 1.00 88.19 74 LEU A CA 1
ATOM 574 C C . LEU A 1 74 ? 5.879 -5.319 -15.906 1.00 88.19 74 LEU A C 1
ATOM 576 O O . LEU A 1 74 ? 7.093 -5.495 -15.881 1.00 88.19 74 LEU A O 1
ATOM 580 N N . TYR A 1 75 ? 5.292 -4.359 -15.185 1.00 91.56 75 TYR A N 1
ATOM 581 C CA . TYR A 1 75 ? 6.071 -3.308 -14.524 1.00 91.56 75 TYR A CA 1
ATOM 582 C C . TYR A 1 75 ? 5.929 -3.341 -13.007 1.00 91.56 75 TYR A C 1
ATOM 584 O O . TYR A 1 75 ? 4.818 -3.368 -12.476 1.00 91.56 75 TYR A O 1
ATOM 592 N N . ARG A 1 76 ? 7.059 -3.236 -12.302 1.00 94.56 76 ARG A N 1
ATOM 593 C CA . ARG A 1 76 ? 7.111 -3.053 -10.845 1.00 94.56 76 ARG A CA 1
ATOM 594 C C . ARG A 1 76 ? 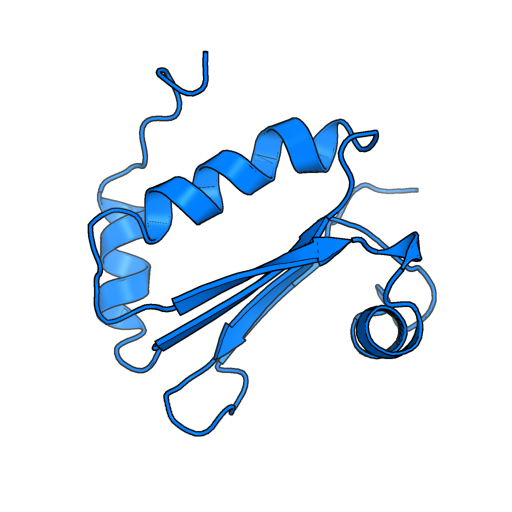6.829 -1.591 -10.466 1.00 94.56 76 ARG A C 1
ATOM 596 O O . ARG A 1 76 ? 7.736 -0.836 -10.108 1.00 94.56 76 ARG A O 1
ATOM 603 N N . SER A 1 77 ? 5.574 -1.173 -10.621 1.00 94.62 77 SER A N 1
ATOM 604 C CA . SER A 1 77 ? 5.112 0.184 -10.300 1.00 94.62 77 SER A CA 1
ATOM 605 C C . SER A 1 77 ? 4.819 0.348 -8.809 1.00 94.62 77 SER A C 1
ATOM 607 O O . SER A 1 77 ? 4.197 -0.522 -8.210 1.00 94.62 77 SER A O 1
ATOM 609 N N . ILE A 1 78 ? 5.231 1.482 -8.243 1.00 95.25 78 ILE A N 1
ATOM 610 C CA . ILE A 1 78 ? 4.966 1.878 -6.856 1.00 95.25 78 ILE A CA 1
ATOM 611 C C . ILE A 1 78 ? 4.393 3.309 -6.808 1.00 95.25 78 ILE A C 1
ATOM 613 O O . ILE A 1 78 ? 4.716 4.099 -7.701 1.00 95.25 78 ILE A O 1
ATOM 617 N N . PRO A 1 79 ? 3.568 3.646 -5.799 1.00 96.56 79 PRO A N 1
ATOM 618 C CA . PRO A 1 79 ? 3.183 2.770 -4.692 1.00 96.56 79 PRO A CA 1
ATOM 619 C C . PRO A 1 79 ? 2.190 1.669 -5.095 1.00 96.56 79 PRO A C 1
ATOM 621 O O . PRO A 1 79 ? 1.434 1.792 -6.064 1.00 96.56 79 PRO A O 1
ATOM 624 N N . VAL A 1 80 ? 2.213 0.579 -4.330 1.00 97.31 80 VAL A N 1
ATOM 625 C CA . VAL A 1 80 ? 1.145 -0.429 -4.299 1.00 97.31 80 VAL A CA 1
ATOM 626 C C . VAL A 1 80 ? 0.434 -0.314 -2.964 1.00 97.31 80 VAL A C 1
ATOM 628 O O . VAL A 1 80 ? 1.097 -0.310 -1.931 1.00 97.31 80 VAL A O 1
ATOM 631 N N . PHE A 1 81 ? -0.896 -0.282 -2.983 1.00 96.94 81 PHE A N 1
ATOM 632 C CA . PHE A 1 81 ? -1.731 -0.405 -1.790 1.00 96.94 81 PHE A CA 1
ATOM 633 C C . PHE A 1 81 ? -2.616 -1.636 -1.943 1.00 96.94 81 PHE A C 1
ATOM 635 O O . PHE A 1 81 ? -3.408 -1.695 -2.881 1.00 96.94 81 PHE A O 1
ATOM 642 N N . ALA A 1 82 ? -2.499 -2.609 -1.048 1.00 95.56 82 ALA A N 1
ATOM 643 C CA . ALA A 1 82 ? -3.367 -3.782 -1.020 1.00 95.56 82 ALA A CA 1
ATOM 644 C C . ALA A 1 82 ? -4.090 -3.860 0.326 1.00 95.56 82 ALA A C 1
ATOM 646 O O . ALA A 1 82 ? -3.488 -3.655 1.379 1.00 95.56 82 ALA A O 1
ATOM 647 N N . PHE A 1 83 ? -5.390 -4.128 0.276 1.00 94.50 83 PHE A N 1
ATOM 648 C CA . PHE A 1 83 ? -6.291 -4.127 1.421 1.00 94.50 83 PHE A CA 1
ATOM 649 C C . PHE A 1 83 ? -6.829 -5.536 1.619 1.00 94.50 83 PHE A C 1
ATOM 651 O O . PHE A 1 83 ? -7.349 -6.132 0.674 1.00 94.50 83 PHE A O 1
ATOM 658 N N . PHE A 1 84 ? -6.740 -6.048 2.841 1.00 94.19 84 PHE A N 1
ATOM 659 C CA . PHE A 1 84 ? -7.103 -7.423 3.164 1.00 94.19 84 PHE A CA 1
ATOM 660 C C . PHE A 1 84 ? -8.070 -7.495 4.329 1.00 94.19 84 PHE A C 1
ATOM 662 O O . PHE A 1 84 ? -8.065 -6.632 5.216 1.00 94.19 84 PHE A O 1
ATOM 669 N N . ASP A 1 85 ? -8.844 -8.573 4.348 1.00 91.94 85 ASP A N 1
ATOM 670 C CA . ASP A 1 85 ? -9.656 -8.939 5.495 1.00 91.94 85 ASP A CA 1
ATOM 671 C C . ASP A 1 85 ? -8.854 -9.608 6.631 1.00 91.94 85 ASP A C 1
ATOM 673 O O . ASP A 1 85 ? -7.615 -9.692 6.627 1.00 91.94 85 ASP A O 1
ATOM 677 N N . GLU A 1 86 ? -9.557 -10.071 7.664 1.00 91.12 86 GLU A N 1
ATOM 678 C CA . GLU A 1 86 ? -8.933 -10.773 8.786 1.00 91.12 86 GLU A CA 1
ATOM 679 C C . GLU A 1 86 ? -8.242 -12.086 8.378 1.00 91.12 86 GLU A C 1
ATOM 681 O O . GLU A 1 86 ? -7.228 -12.448 8.980 1.00 91.12 86 GLU A O 1
ATOM 686 N N . HIS A 1 87 ? -8.706 -12.724 7.304 1.00 92.00 87 HIS A N 1
ATOM 687 C CA . HIS A 1 87 ? -8.239 -14.011 6.793 1.00 92.00 87 HIS A CA 1
ATOM 688 C C . HIS A 1 87 ? -7.186 -13.895 5.682 1.00 92.00 87 HIS A C 1
ATOM 690 O O . HIS A 1 87 ? -6.841 -14.908 5.080 1.00 92.00 87 HIS A O 1
ATOM 696 N N . MET A 1 88 ? -6.645 -12.694 5.430 1.00 92.50 88 MET A N 1
ATOM 697 C CA . MET A 1 88 ? -5.694 -12.416 4.340 1.00 92.50 88 MET A CA 1
ATOM 698 C C . MET A 1 88 ? -6.296 -12.552 2.932 1.00 92.50 88 MET A C 1
ATOM 700 O O . MET A 1 88 ? -5.550 -12.648 1.957 1.00 92.50 88 MET A O 1
ATOM 704 N N . ASN A 1 89 ? -7.623 -12.497 2.787 1.00 91.06 89 ASN A N 1
ATOM 705 C CA . ASN A 1 89 ? -8.220 -12.360 1.463 1.00 91.06 89 ASN A CA 1
ATOM 706 C C . ASN A 1 89 ? -8.084 -10.911 1.007 1.00 91.06 89 ASN A C 1
ATOM 708 O O . ASN A 1 89 ? -8.445 -9.983 1.735 1.00 91.06 89 ASN A O 1
ATOM 712 N N . GLU A 1 90 ? -7.568 -10.705 -0.202 1.00 92.12 90 GLU A N 1
ATOM 713 C CA . GLU A 1 90 ? -7.483 -9.366 -0.768 1.00 92.12 90 GLU A CA 1
ATOM 714 C C . GLU A 1 90 ? -8.875 -8.869 -1.169 1.00 92.12 90 GLU A C 1
ATOM 716 O O . GLU A 1 90 ? -9.576 -9.489 -1.967 1.00 92.12 90 GLU A O 1
ATOM 721 N N . VAL A 1 91 ? -9.258 -7.721 -0.619 1.00 90.69 91 VAL A N 1
ATOM 722 C CA . VAL A 1 91 ? -10.544 -7.064 -0.872 1.00 90.69 91 VAL A CA 1
ATOM 723 C C . VAL A 1 91 ? -10.405 -6.011 -1.971 1.00 90.69 91 VAL A C 1
ATOM 725 O O . VAL A 1 91 ? -11.320 -5.806 -2.767 1.00 90.69 91 VAL A O 1
ATOM 728 N N . ALA A 1 92 ? -9.262 -5.323 -2.018 1.00 90.88 92 ALA A N 1
ATOM 729 C CA . ALA A 1 92 ? -8.971 -4.320 -3.032 1.00 90.88 92 ALA A CA 1
ATOM 730 C C . ALA A 1 92 ? -7.465 -4.110 -3.201 1.00 90.88 92 ALA A C 1
ATOM 732 O O . ALA A 1 92 ? -6.687 -4.298 -2.264 1.00 90.88 92 ALA A O 1
ATOM 733 N N . ARG A 1 93 ? -7.069 -3.613 -4.378 1.00 93.38 93 ARG A N 1
ATOM 734 C CA . ARG A 1 93 ? -5.711 -3.126 -4.631 1.00 93.38 93 ARG A CA 1
ATOM 735 C C . ARG A 1 93 ? -5.684 -1.857 -5.477 1.00 93.38 93 ARG A C 1
ATOM 737 O O . ARG A 1 93 ? -6.530 -1.645 -6.347 1.00 93.38 93 ARG A O 1
ATOM 744 N N . PHE A 1 94 ? -4.647 -1.061 -5.271 1.00 93.69 94 PHE A N 1
ATOM 745 C CA . PHE A 1 94 ? -4.228 0.049 -6.111 1.00 93.69 94 PHE A CA 1
ATOM 746 C C . PHE A 1 94 ? -2.766 -0.157 -6.512 1.00 93.69 94 PHE A C 1
ATOM 748 O O . PHE A 1 94 ? -1.932 -0.509 -5.683 1.00 93.69 94 PHE A O 1
ATOM 755 N N . ILE A 1 95 ? -2.466 0.069 -7.788 1.00 93.75 95 ILE A N 1
ATOM 756 C CA . ILE A 1 95 ? -1.108 0.049 -8.336 1.00 93.75 95 ILE A CA 1
ATOM 757 C C . ILE A 1 95 ? -0.951 1.330 -9.152 1.00 93.75 95 ILE A C 1
ATOM 759 O O . ILE A 1 95 ? -1.793 1.608 -10.016 1.00 93.75 95 ILE A O 1
ATOM 763 N N . GLU A 1 96 ? 0.110 2.091 -8.876 1.00 89.94 96 GLU A N 1
ATOM 764 C CA . GLU A 1 96 ? 0.352 3.410 -9.465 1.00 89.94 96 GLU A CA 1
ATOM 765 C C . GLU A 1 96 ? 0.175 3.439 -10.991 1.00 89.94 96 GLU A C 1
ATOM 767 O O . GLU A 1 96 ? 0.685 2.613 -11.765 1.00 89.94 96 GLU A O 1
ATOM 772 N N . ARG A 1 97 ? -0.587 4.433 -11.447 1.00 74.38 97 ARG A N 1
ATOM 773 C CA . ARG A 1 97 ? -1.096 4.503 -12.813 1.00 74.38 97 ARG A CA 1
ATOM 774 C C . ARG A 1 97 ? -0.257 5.343 -13.755 1.00 74.38 97 ARG A C 1
ATOM 776 O O . ARG A 1 97 ? -0.533 5.212 -14.947 1.00 74.38 97 ARG A O 1
ATOM 783 N N . ARG A 1 98 ? 0.779 6.064 -13.297 1.00 60.81 98 ARG A N 1
ATOM 784 C CA . ARG A 1 98 ? 1.601 6.960 -14.129 1.00 60.81 98 ARG A CA 1
ATOM 785 C C . ARG A 1 98 ? 1.825 6.360 -15.525 1.00 60.81 98 ARG A C 1
ATOM 787 O O . ARG A 1 98 ? 2.313 5.222 -15.610 1.00 60.81 98 ARG A O 1
ATOM 794 N N . PRO A 1 99 ? 1.363 7.033 -16.595 1.00 54.00 99 PRO A N 1
ATOM 795 C CA . PRO A 1 99 ? 1.698 6.629 -17.949 1.00 54.00 99 PRO A CA 1
ATOM 796 C C . PRO A 1 99 ? 3.222 6.642 -18.044 1.00 54.00 99 PRO A C 1
ATOM 798 O O . PRO A 1 99 ? 3.845 7.625 -17.638 1.00 54.00 99 PRO A O 1
ATOM 801 N N . GLY A 1 100 ? 3.796 5.511 -18.449 1.00 52.16 100 GLY A N 1
ATOM 802 C CA . GLY A 1 100 ? 5.194 5.472 -18.869 1.00 52.16 100 GLY A CA 1
ATOM 803 C C . GLY A 1 100 ? 5.369 6.210 -20.184 1.00 52.16 100 GLY A C 1
ATOM 804 O O . GLY A 1 100 ? 4.355 6.342 -20.911 1.00 52.16 100 GLY A O 1
#

pLDDT: mean 84.8, std 16.58, range [38.25, 98.19]

Secondary structure (DSSP, 8-state):
--TT-PPPHHHHHHHHHH----EEEEEE-TT-HHHHHHHHHHHHHHTT-TT-EEEEEETTT-HHHHGGG-BTTTB--S-EEEEE-TTS-EEEEEE-----

Sequence (100 aa):
ALDETTIEPSAAKLLDRMGAVRKVMVISEDWCGTCLDQVPFVVKLVEGKPDIELRLFPRDANPDLMDQYLKKGLYRSIPVFAFFDEHMNEVARFIERRPG

Foldseek 3Di:
DLPPPDDDPVLLVVVVVLVFFQEKEWEDDPPDPVCVVCVSNVVVSCVPVPSHYYDYDHCVNCVVVQCVVADVSPHSADTKIWTAGPVRDTPDIDGDDPDD